Protein AF-A0A661WCY7-F1 (afdb_monomer)

Solvent-accessible surface area (backbone atoms only — not comparable to full-atom values): 7622 Å² total; per-residue (Å²): 110,72,66,58,54,52,49,51,58,51,53,66,59,51,81,73,57,97,78,63,101,69,80,83,61,64,74,68,56,61,51,51,53,52,50,50,49,53,43,50,54,50,38,63,69,41,40,72,60,49,53,71,74,42,72,84,48,52,71,66,44,50,45,52,13,43,46,29,32,46,52,12,49,50,37,40,76,74,40,89,48,71,60,50,32,42,55,11,51,51,35,28,51,53,10,48,50,51,45,45,60,47,75,54,89,47,68,65,59,52,51,52,50,51,50,49,53,52,50,49,52,49,51,38,55,48,52,52,52,53,57,56,56,75,73,54,132

Structure (mmCIF, N/CA/C/O backbone):
data_AF-A0A661WCY7-F1
#
_entry.id   AF-A0A661WCY7-F1
#
loop_
_atom_site.group_PDB
_atom_site.id
_atom_site.type_symbol
_atom_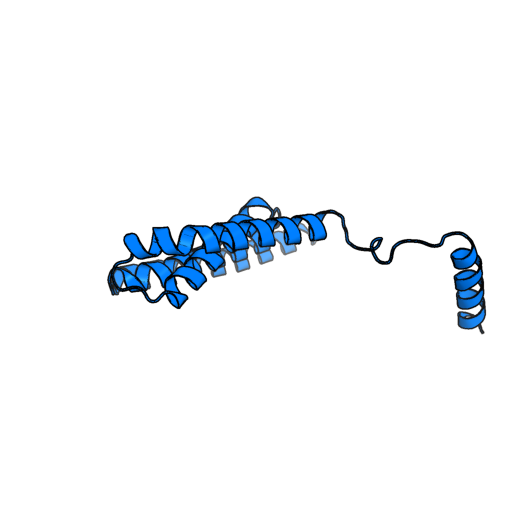site.label_atom_id
_atom_site.label_alt_id
_atom_site.label_comp_id
_atom_site.label_asym_id
_atom_site.label_entity_id
_atom_site.label_seq_id
_atom_site.pdbx_PDB_ins_code
_atom_site.Cartn_x
_atom_site.Cartn_y
_atom_site.Cartn_z
_atom_site.occupancy
_atom_site.B_iso_or_equiv
_atom_site.auth_seq_id
_atom_site.auth_comp_id
_atom_site.auth_asym_id
_atom_site.auth_atom_id
_atom_site.pdbx_PDB_model_num
ATOM 1 N N . MET A 1 1 ? -6.302 -1.184 -51.933 1.00 52.41 1 MET A N 1
ATOM 2 C CA . MET A 1 1 ? -5.447 -2.089 -52.738 1.00 52.41 1 MET A CA 1
ATOM 3 C C . MET A 1 1 ? -4.199 -2.524 -51.971 1.00 52.41 1 MET A C 1
ATOM 5 O O . MET A 1 1 ? -4.028 -3.720 -51.808 1.00 52.41 1 MET A O 1
ATOM 9 N N . ALA A 1 2 ? -3.401 -1.616 -51.395 1.00 51.56 2 ALA A N 1
ATOM 10 C CA . ALA A 1 2 ? -2.255 -1.991 -50.545 1.00 51.56 2 ALA A CA 1
ATOM 11 C C . ALA A 1 2 ? -2.634 -2.797 -49.279 1.00 51.56 2 ALA A C 1
ATOM 13 O O . ALA A 1 2 ? -1.926 -3.724 -48.900 1.00 51.56 2 ALA A O 1
ATOM 14 N N . SER A 1 3 ? -3.791 -2.509 -48.673 1.00 54.00 3 SER A N 1
ATOM 15 C CA . SER A 1 3 ? -4.321 -3.258 -47.522 1.00 54.00 3 SER A CA 1
ATOM 16 C C . SER A 1 3 ? -4.692 -4.707 -47.850 1.00 54.00 3 SER A C 1
ATOM 18 O O . SER A 1 3 ? -4.496 -5.585 -47.021 1.00 54.00 3 SER A O 1
ATOM 20 N N . ALA A 1 4 ? -5.177 -4.975 -49.066 1.00 74.19 4 ALA A N 1
ATOM 21 C CA . ALA A 1 4 ? -5.514 -6.328 -49.507 1.00 74.19 4 ALA A CA 1
ATOM 22 C C . ALA A 1 4 ? -4.253 -7.169 -49.753 1.00 74.19 4 ALA A C 1
ATOM 24 O O . ALA A 1 4 ? -4.222 -8.341 -49.407 1.00 74.19 4 ALA A O 1
ATOM 25 N N . VAL A 1 5 ? -3.187 -6.554 -50.278 1.00 75.62 5 VAL A N 1
ATOM 26 C CA . VAL A 1 5 ? -1.893 -7.229 -50.465 1.00 75.62 5 VAL A CA 1
ATOM 27 C C . VAL A 1 5 ? -1.239 -7.538 -49.113 1.00 75.62 5 VAL A C 1
ATOM 29 O O . VAL A 1 5 ? -0.764 -8.650 -48.916 1.00 75.62 5 VAL A O 1
ATOM 32 N N . LEU A 1 6 ? -1.288 -6.611 -48.148 1.00 67.12 6 LEU A N 1
ATOM 33 C CA . LEU A 1 6 ? -0.801 -6.864 -46.785 1.00 67.12 6 LEU A CA 1
ATOM 34 C C . LEU A 1 6 ? -1.611 -7.942 -46.057 1.00 67.12 6 LEU A C 1
ATOM 36 O O . LEU A 1 6 ? -1.031 -8.751 -45.342 1.00 67.12 6 LEU A O 1
ATOM 40 N N . PHE A 1 7 ? -2.929 -7.983 -46.262 1.00 74.81 7 PHE A N 1
ATOM 41 C CA . PHE A 1 7 ? -3.798 -8.989 -45.653 1.00 74.81 7 PHE A CA 1
ATOM 42 C C . PHE A 1 7 ? -3.549 -10.398 -46.215 1.00 74.81 7 PHE A C 1
ATOM 44 O O . PHE A 1 7 ? -3.551 -11.361 -45.456 1.00 74.81 7 PHE A O 1
ATOM 51 N N . LEU A 1 8 ? -3.259 -10.525 -47.514 1.00 78.94 8 LEU A N 1
ATOM 52 C CA . LEU A 1 8 ? -2.944 -11.815 -48.140 1.00 78.94 8 LEU A CA 1
ATOM 53 C C . LEU A 1 8 ? -1.548 -12.330 -47.753 1.00 78.94 8 LEU A C 1
ATOM 55 O O . LEU A 1 8 ? -1.398 -13.520 -47.490 1.00 78.94 8 LEU A O 1
ATOM 59 N N . THR A 1 9 ? -0.549 -11.449 -47.625 1.00 74.50 9 THR A N 1
ATOM 60 C CA . THR A 1 9 ? 0.762 -11.806 -47.040 1.00 74.50 9 THR A CA 1
ATOM 61 C C . THR A 1 9 ? 0.618 -12.180 -45.561 1.00 74.50 9 THR A C 1
ATOM 63 O O . THR A 1 9 ? 1.220 -13.149 -45.111 1.00 74.50 9 THR A O 1
ATOM 66 N N . TYR A 1 10 ? -0.262 -11.450 -44.864 1.00 72.31 10 TYR A N 1
ATOM 67 C CA . TYR A 1 10 ? -0.918 -11.768 -43.595 1.00 72.31 10 TYR A CA 1
ATOM 68 C C . TYR A 1 10 ? -1.213 -13.258 -43.416 1.00 72.31 10 TYR A C 1
ATOM 70 O O . TYR A 1 10 ? -0.631 -14.000 -42.627 1.00 72.31 10 TYR A O 1
ATOM 78 N N . GLN A 1 11 ? -2.181 -13.662 -44.226 1.00 71.81 11 GLN A N 1
ATOM 79 C CA . GLN A 1 11 ? -2.866 -14.936 -44.146 1.00 71.81 11 GLN A CA 1
ATOM 80 C C . GLN A 1 11 ? -1.981 -16.100 -44.610 1.00 71.81 11 GLN A C 1
ATOM 82 O O . GLN A 1 11 ? -2.011 -17.166 -44.006 1.00 71.81 11 GLN A O 1
ATOM 87 N N . ASN A 1 12 ? -1.119 -15.866 -45.605 1.00 67.44 12 ASN A N 1
ATOM 88 C CA . ASN A 1 12 ? -0.178 -16.866 -46.110 1.00 67.44 12 ASN A CA 1
ATOM 89 C C . ASN A 1 12 ? 0.946 -17.205 -45.106 1.00 67.44 12 ASN A C 1
ATOM 91 O O . ASN A 1 12 ? 1.550 -18.267 -45.205 1.00 67.44 12 ASN A O 1
ATOM 95 N N . MET A 1 13 ? 1.230 -16.325 -44.133 1.00 59.25 13 MET A N 1
ATOM 96 C CA . MET A 1 13 ? 2.149 -16.615 -43.018 1.00 59.25 13 MET A CA 1
ATOM 97 C C . MET A 1 13 ? 1.464 -17.350 -41.854 1.00 59.25 13 MET A C 1
ATOM 99 O O . MET A 1 13 ? 2.142 -18.007 -41.071 1.00 59.25 13 MET A O 1
ATOM 103 N N . ILE A 1 14 ? 0.133 -17.268 -41.748 1.00 57.72 14 ILE A N 1
ATOM 104 C CA . ILE A 1 14 ? -0.660 -17.908 -40.684 1.00 57.72 14 ILE A CA 1
ATOM 105 C C . ILE A 1 14 ? -0.930 -19.388 -40.971 1.00 57.72 14 ILE A C 1
ATOM 107 O O . ILE A 1 14 ? -1.049 -20.176 -40.038 1.00 57.72 14 ILE A O 1
ATOM 111 N N . GLU A 1 15 ? -0.965 -19.804 -42.240 1.00 58.59 15 GLU A N 1
ATOM 112 C CA . GLU A 1 15 ? -1.094 -21.228 -42.595 1.00 58.59 15 GLU A CA 1
ATOM 113 C C . GLU A 1 15 ? 0.130 -22.074 -42.181 1.00 58.59 15 GLU A C 1
ATOM 115 O O . GLU A 1 15 ? 0.060 -23.302 -42.216 1.00 58.59 15 GLU A O 1
ATOM 120 N N . ALA A 1 16 ? 1.230 -21.445 -41.741 1.00 56.44 16 ALA A N 1
ATOM 121 C CA . ALA A 1 16 ? 2.462 -22.127 -41.355 1.00 56.44 16 ALA A CA 1
ATOM 122 C C . ALA A 1 16 ? 2.620 -22.424 -39.849 1.00 56.44 16 ALA A C 1
ATOM 124 O O . ALA A 1 16 ? 3.482 -23.235 -39.526 1.00 56.44 16 ALA A O 1
ATOM 125 N N . GLU A 1 17 ? 1.819 -21.863 -38.931 1.00 55.12 17 GLU A N 1
ATOM 126 C CA . GLU A 1 17 ? 1.920 -22.191 -37.494 1.00 55.12 17 GLU A CA 1
ATOM 127 C C . GLU A 1 17 ? 0.565 -22.099 -36.764 1.00 55.12 17 GLU A C 1
ATOM 129 O O . GLU A 1 17 ? 0.017 -21.006 -36.599 1.00 55.12 17 GLU A O 1
ATOM 134 N N . PRO A 1 18 ? 0.011 -23.221 -36.264 1.00 60.50 18 PRO A N 1
ATOM 135 C CA . PRO A 1 18 ? -1.162 -23.201 -35.411 1.00 60.50 18 PRO A CA 1
ATOM 136 C C . PRO A 1 18 ? -0.709 -23.152 -33.949 1.00 60.50 18 PRO A C 1
ATOM 138 O O . PRO A 1 18 ? -0.596 -24.207 -33.346 1.00 60.50 18 PRO A O 1
ATOM 141 N N . GLU A 1 19 ? -0.438 -21.984 -33.353 1.00 53.19 19 GLU A N 1
ATOM 142 C CA . GLU A 1 19 ? -0.399 -21.874 -31.881 1.00 53.19 19 GLU A CA 1
ATOM 143 C C . GLU A 1 19 ? -0.251 -20.449 -31.330 1.00 53.19 19 GLU A C 1
ATOM 145 O O . GLU A 1 19 ? 0.531 -19.624 -31.793 1.00 53.19 19 GLU A O 1
ATOM 150 N N . SER A 1 20 ? -0.929 -20.258 -30.196 1.00 54.06 20 SER A N 1
ATOM 151 C CA . SER A 1 20 ? -0.640 -19.285 -29.143 1.00 54.06 20 SER A CA 1
ATOM 152 C C . SER A 1 20 ? -1.126 -17.833 -29.317 1.00 54.06 20 SER A C 1
ATOM 154 O O . SER A 1 20 ? -0.377 -16.865 -29.423 1.00 54.06 20 SER A O 1
ATOM 156 N N . TRP A 1 21 ? -2.409 -17.651 -28.998 1.00 49.78 21 TRP A N 1
ATOM 157 C CA . TRP A 1 21 ? -2.970 -16.419 -28.407 1.00 49.78 21 TRP A CA 1
ATOM 158 C C . TRP A 1 21 ? -2.247 -15.955 -27.108 1.00 49.78 21 TRP A C 1
ATOM 160 O O . TRP A 1 21 ? -2.659 -14.988 -26.473 1.00 49.78 21 TRP A O 1
ATOM 170 N N . PHE A 1 22 ? -1.163 -16.633 -26.707 1.00 52.66 22 PHE A N 1
ATOM 171 C CA . PHE A 1 22 ? -0.285 -16.327 -25.577 1.00 52.66 22 PHE A CA 1
ATOM 172 C C . PHE A 1 22 ? 0.966 -15.509 -25.960 1.00 52.66 22 PHE A C 1
ATOM 174 O O . PHE A 1 22 ? 1.654 -15.012 -25.070 1.00 52.66 22 PHE A O 1
ATOM 181 N N . ALA A 1 23 ? 1.273 -15.328 -27.249 1.00 49.66 23 ALA A N 1
ATOM 182 C CA . ALA A 1 23 ? 2.571 -14.808 -27.697 1.00 49.66 23 ALA A CA 1
ATOM 183 C C . ALA A 1 23 ? 2.696 -13.270 -27.784 1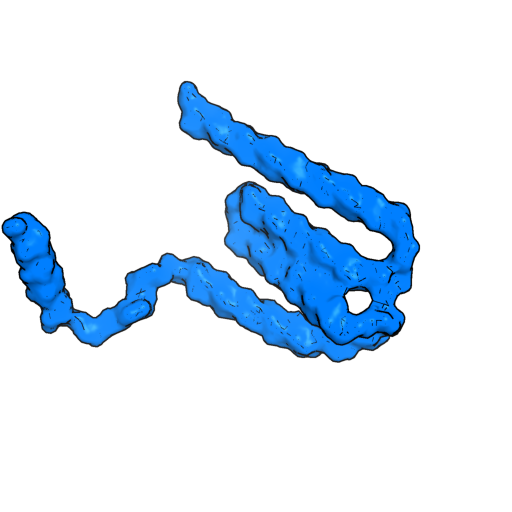.00 49.66 23 ALA A C 1
ATOM 185 O O . ALA A 1 23 ? 3.568 -12.760 -28.484 1.00 49.66 23 ALA A O 1
ATOM 186 N N . ALA A 1 24 ? 1.866 -12.503 -27.070 1.00 50.38 24 ALA A N 1
ATOM 187 C CA . ALA A 1 24 ? 1.962 -11.037 -27.067 1.00 50.38 24 ALA A CA 1
ATOM 188 C C . ALA A 1 24 ? 1.890 -10.405 -25.669 1.00 50.38 24 ALA A C 1
ATOM 190 O O . ALA A 1 24 ? 1.456 -9.264 -25.525 1.00 50.38 24 ALA A O 1
ATOM 191 N N . ASN A 1 25 ? 2.323 -11.115 -24.623 1.00 53.94 25 ASN A N 1
ATOM 192 C CA . ASN A 1 25 ? 2.557 -10.488 -23.324 1.00 53.94 25 ASN A CA 1
ATOM 193 C C . ASN A 1 25 ? 4.071 -10.403 -23.089 1.00 53.94 25 ASN A C 1
ATOM 195 O O . ASN A 1 25 ? 4.720 -11.451 -23.083 1.00 53.94 25 ASN A O 1
ATOM 199 N N . PRO A 1 26 ? 4.673 -9.212 -22.887 1.00 59.59 26 PRO A N 1
ATOM 200 C CA . PRO A 1 26 ? 6.062 -9.153 -22.457 1.00 59.59 26 PRO A CA 1
ATOM 201 C C . PRO A 1 26 ? 6.197 -10.014 -21.190 1.00 59.59 26 PRO A C 1
ATOM 203 O O . PRO A 1 26 ? 5.366 -9.880 -20.283 1.00 59.59 26 PRO A O 1
ATOM 206 N N . PRO A 1 27 ? 7.200 -10.907 -21.100 1.00 60.66 27 PRO A N 1
ATOM 207 C CA . PRO A 1 27 ? 7.268 -11.954 -20.072 1.00 60.66 27 PRO A CA 1
ATOM 208 C C . PRO A 1 27 ? 7.154 -11.425 -18.629 1.00 60.66 27 PRO A C 1
ATOM 210 O O . PRO A 1 27 ? 6.712 -12.136 -17.727 1.00 60.66 27 PRO A O 1
ATOM 213 N N . GLY A 1 28 ? 7.461 -10.143 -18.403 1.00 71.94 28 GLY A N 1
ATOM 214 C CA . GLY A 1 28 ? 7.304 -9.479 -17.110 1.00 71.94 28 GLY A CA 1
ATOM 215 C C . GLY A 1 28 ? 5.860 -9.235 -16.644 1.00 71.94 28 GLY A C 1
ATOM 216 O O . GLY A 1 28 ? 5.634 -9.176 -15.438 1.00 71.94 28 GLY A O 1
ATOM 217 N N . THR A 1 29 ? 4.871 -9.092 -17.532 1.00 78.19 29 THR A N 1
ATOM 218 C CA . THR A 1 29 ? 3.484 -8.773 -17.125 1.00 78.19 29 THR A CA 1
ATOM 219 C C . THR A 1 29 ? 2.753 -10.004 -16.596 1.00 78.19 29 THR A C 1
ATOM 221 O O . THR A 1 29 ? 2.083 -9.920 -15.567 1.00 78.19 29 THR A O 1
ATOM 224 N N . ALA A 1 30 ? 2.932 -11.163 -17.239 1.00 83.19 30 ALA A N 1
ATOM 225 C CA . ALA A 1 30 ? 2.388 -12.432 -16.753 1.00 83.19 30 ALA A CA 1
ATOM 226 C C . ALA A 1 30 ? 2.965 -12.793 -15.374 1.00 83.19 30 ALA A C 1
ATOM 228 O O . ALA A 1 30 ? 2.217 -13.149 -14.465 1.00 83.19 30 ALA A O 1
ATOM 229 N N . PHE A 1 31 ? 4.277 -12.602 -15.185 1.00 85.06 31 PHE A N 1
ATOM 230 C CA . PHE A 1 31 ? 4.934 -12.791 -13.891 1.00 85.06 31 PHE A CA 1
ATOM 231 C C . PHE A 1 31 ? 4.363 -11.870 -12.804 1.00 85.06 31 PHE A C 1
ATOM 233 O O . PHE A 1 31 ? 4.040 -12.333 -11.713 1.00 85.06 31 PHE A O 1
ATOM 240 N N . LYS A 1 32 ? 4.178 -10.577 -13.104 1.00 85.94 32 LYS A N 1
ATOM 241 C CA .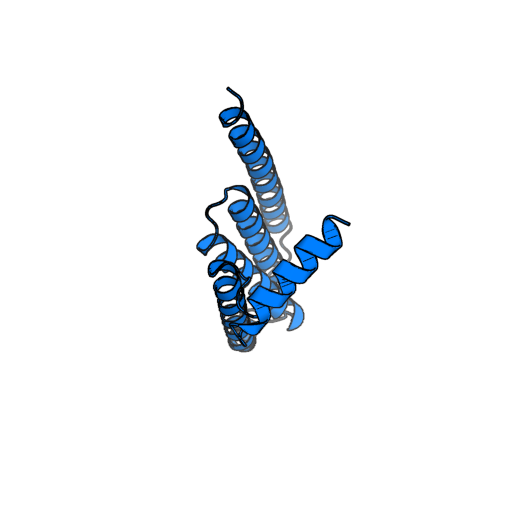 LYS A 1 32 ? 3.565 -9.617 -12.169 1.00 85.94 32 LYS A CA 1
ATOM 242 C C . LYS A 1 32 ? 2.141 -10.017 -11.787 1.00 85.94 32 LYS A C 1
ATOM 244 O O . LYS A 1 32 ? 1.795 -9.941 -10.613 1.00 85.94 32 LYS A O 1
ATOM 249 N N . GLY A 1 33 ? 1.340 -10.469 -12.753 1.00 88.81 33 GLY A N 1
ATOM 250 C CA . GLY A 1 33 ? -0.017 -10.960 -12.505 1.00 88.81 33 GLY A CA 1
ATOM 251 C C . GLY A 1 33 ? -0.032 -12.199 -11.609 1.00 88.81 33 GLY A C 1
ATOM 252 O O . GLY A 1 33 ? -0.778 -12.247 -10.634 1.00 88.81 33 GLY A O 1
ATOM 253 N N . PHE A 1 34 ? 0.847 -13.164 -11.881 1.00 91.06 34 PHE A N 1
ATOM 254 C CA . PHE A 1 34 ? 0.996 -14.356 -11.047 1.00 91.06 34 PHE A CA 1
ATOM 255 C C . PHE A 1 34 ? 1.458 -14.013 -9.624 1.00 91.06 34 PHE A C 1
ATOM 257 O O . PHE A 1 34 ? 0.885 -14.498 -8.651 1.00 91.06 34 PHE A O 1
ATOM 264 N N . ALA A 1 35 ? 2.440 -13.121 -9.480 1.00 92.44 35 ALA A N 1
ATOM 265 C CA . ALA A 1 35 ? 2.904 -12.665 -8.176 1.00 92.44 35 ALA A CA 1
ATOM 266 C C . ALA A 1 35 ? 1.803 -11.917 -7.403 1.00 92.44 35 ALA A C 1
ATOM 268 O O . ALA A 1 35 ? 1.633 -12.147 -6.209 1.00 92.44 35 ALA A O 1
ATOM 269 N N . ALA A 1 36 ? 1.004 -11.084 -8.079 1.00 93.62 36 ALA A N 1
ATOM 270 C CA . ALA A 1 36 ? -0.139 -10.405 -7.469 1.00 93.62 36 ALA A CA 1
ATOM 271 C C . ALA A 1 36 ? -1.199 -11.402 -6.981 1.00 93.62 36 ALA A C 1
ATOM 273 O O . ALA A 1 36 ? -1.739 -11.234 -5.889 1.00 93.62 36 ALA A O 1
ATOM 274 N N . LEU A 1 37 ? -1.448 -12.471 -7.743 1.00 94.88 37 LEU A N 1
ATOM 275 C CA . LEU A 1 37 ? -2.336 -13.558 -7.336 1.00 94.88 37 LEU A CA 1
ATOM 276 C C . LEU A 1 37 ? -1.799 -14.280 -6.093 1.00 94.88 37 LEU A C 1
ATOM 278 O O . LEU A 1 37 ? -2.548 -14.474 -5.137 1.00 94.88 37 LEU A O 1
ATOM 282 N N . LEU A 1 38 ? -0.508 -14.625 -6.060 1.00 95.31 38 LEU A N 1
ATOM 283 C CA . LEU A 1 38 ? 0.117 -15.252 -4.889 1.00 95.31 38 LEU A CA 1
ATOM 284 C C . LEU A 1 38 ? 0.056 -14.362 -3.645 1.00 95.31 38 LEU A C 1
ATOM 286 O O . LEU A 1 38 ? -0.224 -14.849 -2.548 1.00 95.31 38 LEU A O 1
ATOM 290 N N . VAL A 1 39 ? 0.285 -13.058 -3.808 1.00 95.81 39 VAL A N 1
ATOM 291 C CA . VAL A 1 39 ? 0.141 -12.083 -2.723 1.00 95.81 39 VAL A CA 1
ATOM 292 C C . VAL A 1 39 ? -1.310 -12.021 -2.255 1.00 95.81 39 VAL A C 1
ATOM 294 O O . VAL A 1 39 ? -1.547 -12.077 -1.054 1.00 95.81 39 VAL A O 1
ATOM 297 N N . GLY A 1 40 ? -2.283 -11.987 -3.169 1.00 94.75 40 GLY A N 1
ATOM 298 C CA . GLY A 1 40 ? -3.709 -12.009 -2.831 1.00 94.75 40 GLY A CA 1
ATOM 299 C C . GLY A 1 40 ? -4.115 -13.260 -2.044 1.00 94.75 40 GLY A C 1
ATOM 300 O O . GLY A 1 40 ? -4.783 -13.152 -1.017 1.00 94.75 40 GLY A O 1
ATOM 301 N N . LEU A 1 41 ? -3.649 -14.443 -2.461 1.00 95.62 41 LEU A N 1
ATOM 302 C CA . LEU A 1 41 ? -3.861 -15.694 -1.721 1.00 95.62 41 LEU A CA 1
ATOM 303 C C . LEU A 1 41 ? -3.218 -15.652 -0.329 1.00 95.62 41 LEU A C 1
ATOM 305 O O . LEU A 1 41 ? -3.839 -16.053 0.656 1.00 95.62 41 LEU A O 1
ATOM 309 N N . SER A 1 42 ? -1.991 -15.134 -0.240 1.00 94.88 42 SER A N 1
ATOM 310 C CA . SER A 1 42 ? -1.278 -14.975 1.032 1.00 94.88 42 SER A CA 1
ATOM 311 C C . SER A 1 42 ? -2.032 -14.036 1.973 1.00 94.88 42 SER A C 1
ATOM 313 O O . SER A 1 42 ? -2.248 -14.372 3.134 1.00 94.88 42 SER A O 1
ATOM 315 N N . VAL A 1 43 ? -2.498 -12.891 1.464 1.00 94.62 43 VAL A N 1
ATOM 316 C CA . VAL A 1 43 ? -3.321 -11.931 2.208 1.00 94.62 43 VAL A CA 1
ATOM 317 C C . VAL A 1 43 ? -4.582 -12.608 2.724 1.00 94.62 43 VAL A C 1
ATOM 319 O O . VAL A 1 43 ? -4.838 -12.553 3.923 1.00 94.62 43 VAL A O 1
ATOM 322 N N . TYR A 1 44 ? -5.326 -13.302 1.860 1.00 93.81 44 TYR A N 1
ATOM 323 C CA . TYR A 1 44 ? -6.549 -14.002 2.250 1.00 93.81 44 TYR A CA 1
ATOM 324 C C . TYR A 1 44 ? -6.301 -15.021 3.372 1.00 93.81 44 TYR A C 1
ATOM 326 O O . TYR A 1 44 ? -7.058 -15.078 4.340 1.00 93.81 44 TYR A O 1
ATOM 334 N N . SER A 1 45 ? -5.195 -15.766 3.297 1.00 94.50 45 SER A N 1
ATOM 335 C CA . SER A 1 45 ? -4.793 -16.705 4.349 1.00 94.50 45 SER A CA 1
ATOM 336 C C . SER A 1 45 ? -4.398 -16.018 5.664 1.00 94.50 45 SER A C 1
ATOM 338 O O . SER A 1 45 ? -4.526 -16.627 6.727 1.00 94.50 45 SER A O 1
ATOM 340 N N . LEU A 1 46 ? -3.904 -14.778 5.615 1.00 92.06 46 LEU A N 1
ATOM 341 C CA . LEU A 1 46 ? -3.456 -14.012 6.782 1.00 92.06 46 LEU A CA 1
ATOM 342 C C . LEU A 1 46 ? -4.581 -13.225 7.464 1.00 92.06 46 LEU A C 1
ATOM 344 O O . LEU A 1 46 ? -4.450 -12.915 8.647 1.00 92.06 46 LEU A O 1
ATOM 348 N N . VAL A 1 47 ? -5.695 -12.943 6.778 1.00 90.81 47 VAL A N 1
ATOM 349 C CA . VAL A 1 47 ? -6.866 -12.246 7.351 1.00 90.81 47 VAL A CA 1
ATOM 350 C C . VAL A 1 47 ? -7.317 -12.815 8.708 1.00 90.81 47 VAL A C 1
ATOM 352 O O . VAL A 1 47 ? -7.438 -12.026 9.647 1.00 90.81 47 VAL A O 1
ATOM 355 N N . PRO A 1 48 ? -7.545 -14.135 8.888 1.00 88.94 48 PRO A N 1
ATOM 356 C CA . PRO A 1 48 ? -7.996 -14.664 10.177 1.00 88.94 48 PRO A CA 1
ATOM 357 C C . PRO A 1 48 ? -6.960 -14.479 11.291 1.00 88.94 48 PRO A C 1
ATOM 359 O O . PRO A 1 48 ? -7.337 -14.308 12.447 1.00 88.94 48 PRO A O 1
ATOM 362 N N . LEU A 1 49 ? -5.664 -14.488 10.964 1.00 89.75 49 LEU A N 1
ATOM 363 C CA . LEU A 1 49 ? -4.606 -14.209 11.932 1.00 89.75 49 LEU A CA 1
ATOM 364 C C . LEU A 1 49 ? -4.589 -12.720 12.297 1.00 89.75 49 LEU A C 1
ATOM 366 O O . LEU A 1 49 ? -4.534 -12.385 13.478 1.00 89.75 49 LEU A O 1
ATOM 370 N N . ALA A 1 50 ? -4.696 -11.839 11.302 1.00 88.12 50 ALA A N 1
ATOM 371 C CA . ALA A 1 50 ? -4.714 -10.396 11.501 1.00 88.12 50 ALA A CA 1
ATOM 372 C C . ALA A 1 50 ? -5.920 -9.945 12.339 1.00 88.12 50 ALA A C 1
ATOM 374 O O . ALA A 1 50 ? -5.760 -9.147 13.256 1.00 88.12 50 ALA A O 1
ATOM 375 N N . LEU A 1 51 ? -7.107 -10.520 12.123 1.00 88.81 51 LEU A N 1
ATOM 376 C CA . LEU A 1 51 ? -8.300 -10.233 12.934 1.00 88.81 51 LEU A CA 1
ATOM 377 C C . LEU A 1 51 ? -8.109 -10.514 14.434 1.00 88.81 51 LEU A C 1
ATOM 379 O O . LEU A 1 51 ? -8.786 -9.907 15.258 1.00 88.81 51 LEU A O 1
ATOM 383 N N . ARG A 1 52 ? -7.179 -11.402 14.815 1.00 87.81 52 ARG A N 1
ATOM 384 C CA . ARG A 1 52 ? -6.852 -11.651 16.231 1.00 87.81 52 ARG A CA 1
ATOM 385 C C . ARG A 1 52 ? -6.035 -10.522 16.853 1.00 87.81 52 ARG A C 1
ATOM 387 O O . ARG A 1 52 ? -6.061 -10.373 18.069 1.00 87.81 52 ARG A O 1
ATOM 394 N N . TRP A 1 53 ? -5.281 -9.781 16.044 1.00 84.06 53 TRP A N 1
ATOM 395 C CA . TRP A 1 53 ? -4.477 -8.641 16.490 1.00 84.06 53 TRP A CA 1
ATOM 396 C C . TRP A 1 53 ? -5.288 -7.343 16.461 1.00 84.06 53 TRP A C 1
ATOM 398 O O . TRP A 1 53 ? -5.170 -6.531 17.372 1.00 84.06 53 TRP A O 1
ATOM 408 N N . PHE A 1 54 ? -6.155 -7.175 15.460 1.00 80.69 54 PHE A N 1
ATOM 409 C CA . PHE A 1 54 ? -7.020 -6.005 15.294 1.00 80.69 54 PHE A CA 1
ATOM 410 C C . PHE A 1 54 ? -8.408 -6.245 15.911 1.00 80.69 54 PHE A C 1
ATOM 412 O O . PHE A 1 54 ? -9.416 -6.375 15.211 1.00 80.69 54 PHE A O 1
ATOM 419 N N . LEU A 1 55 ? -8.451 -6.337 17.244 1.00 70.38 55 LEU A N 1
ATOM 420 C CA . LEU A 1 55 ? -9.688 -6.517 18.009 1.00 70.38 55 LEU A CA 1
ATOM 421 C C . LEU A 1 55 ? -10.629 -5.319 17.782 1.00 70.38 55 LEU A C 1
ATOM 423 O O . LEU A 1 55 ? -10.362 -4.224 18.259 1.00 70.38 55 LEU A O 1
ATOM 427 N N . GLY A 1 56 ? -11.730 -5.532 17.054 1.00 77.50 56 GLY A N 1
ATOM 428 C CA . GLY A 1 56 ? -12.718 -4.491 16.725 1.00 77.50 56 GLY A CA 1
ATOM 429 C C . GLY A 1 56 ? -12.706 -4.022 15.265 1.00 77.50 56 GLY A C 1
ATOM 430 O O . GLY A 1 56 ? -13.613 -3.298 14.857 1.00 77.50 56 GLY A O 1
ATOM 431 N N . ALA A 1 57 ? -11.745 -4.471 14.454 1.00 83.38 57 ALA A N 1
ATOM 432 C CA . ALA A 1 57 ? -11.729 -4.190 13.023 1.00 83.38 57 ALA A CA 1
ATOM 433 C C . ALA A 1 57 ? -12.762 -5.031 12.262 1.00 83.38 57 ALA A C 1
ATOM 435 O O . ALA A 1 57 ? -12.940 -6.226 12.517 1.00 83.38 57 ALA A O 1
ATOM 436 N N . THR A 1 58 ? -13.412 -4.431 11.264 1.00 88.50 58 THR A N 1
ATOM 437 C CA . THR A 1 58 ? -14.261 -5.200 10.345 1.00 88.50 58 THR A CA 1
ATOM 438 C C . THR A 1 58 ? -13.406 -6.069 9.421 1.00 88.50 58 THR A C 1
ATOM 440 O O . THR A 1 58 ? -12.308 -5.682 9.012 1.00 88.50 58 THR A O 1
ATOM 443 N N . SER A 1 59 ? -13.921 -7.240 9.034 1.00 87.50 59 SER A N 1
ATOM 444 C CA . SER A 1 59 ? -13.213 -8.141 8.111 1.00 87.50 59 SER A CA 1
ATOM 445 C C . SER A 1 59 ? -12.869 -7.456 6.780 1.00 87.50 59 SER A C 1
ATOM 447 O O . SER A 1 59 ? -11.765 -7.647 6.271 1.00 87.50 59 SER A O 1
ATOM 449 N N . GLN A 1 60 ? -13.751 -6.584 6.273 1.00 90.94 60 GLN A N 1
ATOM 450 C CA . GLN A 1 60 ? -13.486 -5.770 5.083 1.00 90.94 60 GLN A CA 1
ATOM 451 C C . GLN A 1 60 ? -12.291 -4.819 5.250 1.00 90.94 60 GLN A C 1
ATOM 453 O O . GLN A 1 60 ? -11.484 -4.716 4.330 1.00 90.94 60 GLN A O 1
ATOM 458 N N . GLN A 1 61 ? -12.163 -4.127 6.389 1.00 91.19 61 GLN A N 1
ATOM 459 C CA . GLN A 1 61 ? -11.051 -3.195 6.629 1.00 91.19 61 GLN A CA 1
ATOM 460 C C . GLN A 1 61 ? -9.712 -3.929 6.684 1.00 91.19 61 GLN A C 1
ATOM 462 O O . GLN A 1 61 ? -8.751 -3.504 6.048 1.00 91.19 61 GLN A O 1
ATOM 467 N N . VAL A 1 62 ? -9.668 -5.061 7.392 1.00 93.50 62 VAL A N 1
ATOM 468 C CA . VAL A 1 62 ? -8.455 -5.883 7.498 1.00 93.50 62 VAL A CA 1
ATOM 469 C C . VAL A 1 62 ? -8.047 -6.426 6.134 1.00 93.50 62 VAL A C 1
ATOM 471 O O . VAL A 1 62 ? -6.881 -6.326 5.753 1.00 93.50 62 VAL A O 1
ATOM 474 N N . LEU A 1 63 ? -9.008 -6.956 5.374 1.00 94.31 63 LEU A N 1
ATOM 475 C CA . LEU A 1 63 ? -8.756 -7.474 4.035 1.00 94.31 63 LEU A CA 1
ATOM 476 C C . LEU A 1 63 ? -8.263 -6.367 3.101 1.00 94.31 63 LEU A C 1
ATOM 478 O O . LEU A 1 63 ? -7.223 -6.539 2.478 1.00 94.31 63 LEU A O 1
ATOM 482 N N . GLY A 1 64 ? -8.956 -5.226 3.038 1.00 93.56 64 GLY A N 1
ATOM 483 C CA . GLY A 1 64 ? -8.574 -4.104 2.177 1.00 93.56 64 GLY A CA 1
ATOM 484 C C . GLY A 1 64 ? -7.203 -3.524 2.527 1.00 93.56 64 GLY A C 1
ATOM 485 O O . GLY A 1 64 ? -6.375 -3.320 1.640 1.00 93.56 64 GLY A O 1
ATOM 486 N N . GLY A 1 65 ? -6.929 -3.327 3.818 1.00 94.25 65 GLY A N 1
ATOM 487 C CA . GLY A 1 65 ? -5.648 -2.813 4.296 1.00 94.25 65 GLY A CA 1
ATOM 488 C C . GLY A 1 65 ? -4.479 -3.753 3.992 1.00 94.25 65 GLY A C 1
ATOM 489 O O . GLY A 1 65 ? -3.467 -3.321 3.440 1.00 94.25 65 GLY A O 1
ATOM 490 N N . LEU A 1 66 ? -4.633 -5.056 4.258 1.00 95.12 66 LEU A N 1
ATOM 491 C CA . LEU A 1 66 ? -3.621 -6.060 3.909 1.00 95.12 66 LEU A CA 1
ATOM 492 C C . LEU A 1 66 ? -3.422 -6.188 2.398 1.00 95.12 66 LEU A C 1
ATOM 494 O O . LEU A 1 66 ? -2.297 -6.403 1.952 1.00 95.12 66 LEU A O 1
ATOM 498 N N . TRP A 1 67 ? -4.485 -6.051 1.605 1.00 95.81 67 TRP A N 1
ATOM 499 C CA . TRP A 1 67 ? -4.391 -6.129 0.149 1.00 95.81 67 TRP A CA 1
ATOM 500 C C . TRP A 1 67 ? -3.577 -4.970 -0.420 1.00 95.81 67 TRP A C 1
ATOM 502 O O . TRP A 1 67 ? -2.690 -5.187 -1.245 1.00 95.81 67 TRP A O 1
ATOM 512 N N . LEU A 1 68 ? -3.841 -3.749 0.050 1.00 96.38 68 LEU A N 1
ATOM 513 C CA . LEU A 1 68 ? -3.094 -2.558 -0.349 1.00 96.38 68 LEU A CA 1
ATOM 514 C C . LEU A 1 68 ? -1.639 -2.621 0.123 1.00 96.38 68 LEU A C 1
ATOM 516 O O . LEU A 1 68 ? -0.741 -2.326 -0.662 1.00 96.38 68 LEU A O 1
ATOM 520 N N . LEU A 1 69 ? -1.385 -3.092 1.348 1.00 96.31 69 LEU A N 1
ATOM 521 C CA . LEU A 1 69 ? -0.020 -3.346 1.814 1.00 96.31 69 LEU A CA 1
ATOM 522 C C . LEU A 1 69 ? 0.694 -4.375 0.932 1.00 96.31 69 LEU A C 1
ATOM 524 O O . LEU A 1 69 ? 1.797 -4.121 0.459 1.00 96.31 69 LEU A O 1
ATOM 528 N N . GLY A 1 70 ? 0.063 -5.521 0.677 1.00 96.25 70 GLY A N 1
ATOM 529 C CA . GLY A 1 70 ? 0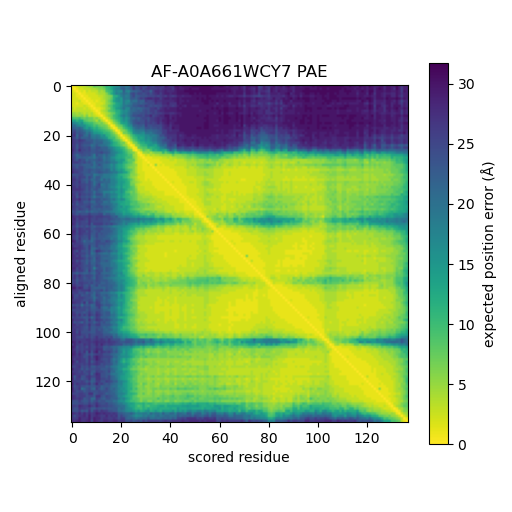.647 -6.599 -0.113 1.00 96.25 70 GLY A CA 1
ATOM 530 C C . GLY A 1 70 ? 0.951 -6.174 -1.549 1.00 96.25 70 GLY A C 1
ATOM 531 O O . GLY A 1 70 ? 2.069 -6.366 -2.027 1.00 96.25 70 GLY A O 1
ATOM 532 N N . LEU A 1 71 ? -0.020 -5.568 -2.238 1.00 96.00 71 LEU A N 1
ATOM 533 C CA . LEU A 1 71 ? 0.165 -5.110 -3.616 1.00 96.00 71 LEU A CA 1
ATOM 534 C C . LEU A 1 71 ? 1.121 -3.920 -3.712 1.00 96.00 71 LEU A C 1
ATOM 536 O O . LEU A 1 71 ? 1.929 -3.876 -4.637 1.00 96.00 71 LEU A O 1
ATOM 540 N N . GLY A 1 72 ? 1.078 -2.990 -2.757 1.00 95.50 72 GLY A N 1
ATOM 541 C CA . GLY A 1 72 ? 2.004 -1.862 -2.700 1.00 95.50 72 GLY A CA 1
ATOM 542 C C . GLY A 1 72 ? 3.452 -2.318 -2.500 1.00 95.50 72 GLY A C 1
ATOM 543 O O . GLY A 1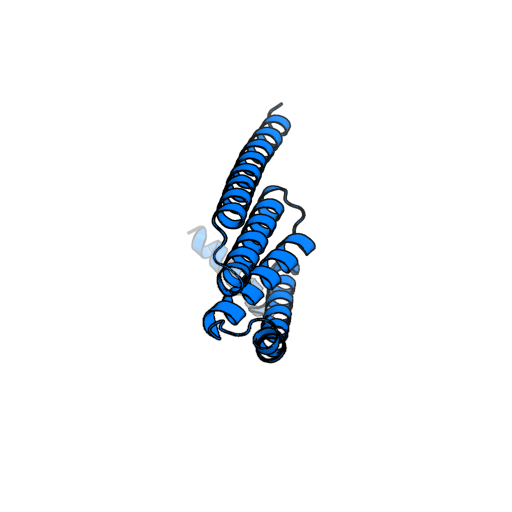 72 ? 4.344 -1.878 -3.224 1.00 95.50 72 GLY A O 1
ATOM 544 N N . LEU A 1 73 ? 3.690 -3.275 -1.596 1.00 96.25 73 LEU A N 1
ATOM 545 C CA . LEU A 1 73 ? 5.009 -3.886 -1.406 1.00 96.25 73 LEU A CA 1
ATOM 546 C C . LEU A 1 73 ? 5.462 -4.660 -2.646 1.00 96.25 73 LEU A C 1
ATOM 548 O O . LEU A 1 73 ? 6.609 -4.524 -3.071 1.00 96.25 73 LEU A O 1
ATOM 552 N N . LEU A 1 74 ? 4.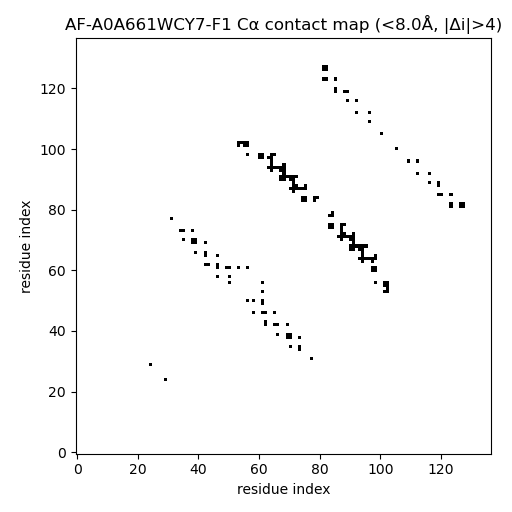566 -5.428 -3.268 1.00 95.19 74 LEU A N 1
ATOM 553 C CA . LEU A 1 74 ? 4.869 -6.129 -4.513 1.00 95.19 74 LEU A CA 1
ATOM 554 C C . LEU A 1 74 ? 5.269 -5.146 -5.622 1.00 95.19 74 LEU A C 1
ATOM 556 O O . LEU A 1 74 ? 6.237 -5.380 -6.348 1.00 95.19 74 LEU A O 1
ATOM 560 N N . GLN A 1 75 ? 4.553 -4.026 -5.735 1.00 93.38 75 GLN A N 1
AT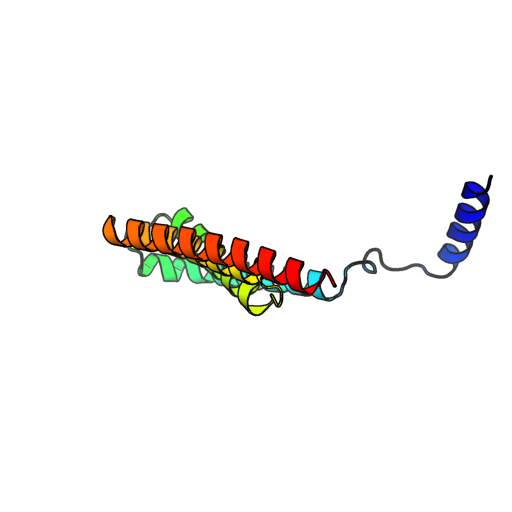OM 561 C CA . GLN A 1 75 ? 4.879 -2.966 -6.676 1.00 93.38 75 GLN A CA 1
ATOM 562 C C . GLN A 1 75 ? 6.257 -2.368 -6.387 1.00 93.38 75 GLN A C 1
ATOM 564 O O . GLN A 1 75 ? 7.022 -2.194 -7.332 1.00 93.38 75 GLN A O 1
ATOM 569 N N . LEU A 1 76 ? 6.606 -2.106 -5.127 1.00 94.19 76 LEU A N 1
ATOM 570 C CA . LEU A 1 76 ? 7.923 -1.584 -4.745 1.00 94.19 76 LEU A CA 1
ATOM 571 C C . LEU A 1 76 ? 9.060 -2.540 -5.110 1.00 94.19 76 LEU A C 1
ATOM 573 O O . LEU A 1 76 ? 10.060 -2.110 -5.675 1.00 94.19 76 LEU A O 1
ATOM 577 N N . ILE A 1 77 ? 8.885 -3.837 -4.851 1.00 92.88 77 ILE A N 1
ATOM 578 C CA . ILE A 1 77 ? 9.899 -4.862 -5.140 1.00 92.88 77 ILE A CA 1
ATOM 579 C C . ILE A 1 77 ? 10.140 -5.002 -6.652 1.00 92.88 77 ILE A C 1
ATOM 581 O O . ILE A 1 77 ? 11.266 -5.230 -7.089 1.00 92.88 77 ILE A O 1
ATOM 585 N N . LEU A 1 78 ? 9.086 -4.879 -7.465 1.00 89.56 78 LEU A N 1
ATOM 586 C CA . LEU A 1 78 ? 9.146 -5.129 -8.910 1.00 89.56 78 LEU A CA 1
ATOM 587 C C . LEU A 1 78 ? 9.345 -3.868 -9.763 1.00 89.56 78 LEU A C 1
ATOM 589 O O . LEU A 1 78 ? 9.457 -3.975 -10.991 1.00 89.56 78 LEU A O 1
ATOM 593 N N . SER A 1 79 ? 9.356 -2.681 -9.157 1.00 88.19 79 SER A N 1
ATOM 594 C CA . SER A 1 79 ? 9.458 -1.409 -9.875 1.00 88.19 79 SER A CA 1
ATOM 595 C C . SER A 1 79 ? 10.884 -0.879 -9.886 1.00 88.19 79 SER A C 1
ATOM 597 O O . SER A 1 79 ? 11.550 -0.816 -8.862 1.00 88.19 79 SER A O 1
ATOM 599 N N . ARG A 1 80 ? 11.336 -0.457 -11.069 1.00 84.81 80 ARG A N 1
ATOM 600 C CA . ARG A 1 80 ? 12.605 0.268 -11.269 1.00 84.81 80 ARG A CA 1
ATOM 601 C C . ARG A 1 80 ? 12.404 1.731 -11.653 1.00 84.81 80 ARG A C 1
ATOM 603 O O . ARG A 1 80 ? 13.357 2.491 -11.709 1.00 84.81 80 ARG A O 1
ATOM 610 N N . ASP A 1 81 ? 11.163 2.087 -11.949 1.00 86.12 81 ASP A N 1
ATOM 611 C CA . ASP A 1 81 ? 10.751 3.421 -12.351 1.00 86.12 81 ASP A CA 1
ATOM 612 C C . ASP A 1 81 ? 10.396 4.239 -11.105 1.00 86.12 81 ASP A C 1
ATOM 614 O O . ASP A 1 81 ? 9.628 3.774 -10.253 1.00 86.12 81 ASP A O 1
ATOM 618 N N . SER A 1 82 ? 10.955 5.444 -11.006 1.00 86.12 82 SER A N 1
ATOM 619 C CA . SER A 1 82 ? 10.798 6.343 -9.860 1.00 86.12 82 SER A CA 1
ATOM 620 C C . SER A 1 82 ? 9.333 6.659 -9.541 1.00 86.12 82 SER A C 1
ATOM 622 O O . SER A 1 82 ? 8.942 6.669 -8.373 1.00 86.12 82 SER A O 1
ATOM 624 N N . LEU A 1 83 ? 8.490 6.849 -10.559 1.00 87.50 83 LEU A N 1
ATOM 625 C CA . LEU A 1 83 ? 7.067 7.133 -10.375 1.00 87.50 83 LEU A CA 1
ATOM 626 C C . LEU A 1 83 ? 6.344 5.903 -9.831 1.00 87.50 83 LEU A C 1
ATOM 628 O O . LEU A 1 83 ? 5.552 6.000 -8.891 1.00 87.50 83 LEU A O 1
ATOM 632 N N . ARG A 1 84 ? 6.643 4.719 -10.374 1.00 88.62 84 ARG A N 1
ATOM 633 C CA . ARG A 1 84 ? 6.028 3.469 -9.902 1.00 88.62 84 ARG A CA 1
ATOM 634 C C . ARG A 1 84 ? 6.406 3.145 -8.461 1.00 88.62 84 ARG A C 1
ATOM 636 O O . ARG A 1 84 ? 5.566 2.597 -7.748 1.00 88.62 84 ARG A O 1
ATOM 643 N N . ILE A 1 85 ? 7.623 3.488 -8.038 1.00 92.25 85 ILE A N 1
ATOM 644 C CA . ILE A 1 85 ? 8.061 3.359 -6.643 1.00 92.25 85 ILE A CA 1
ATOM 645 C C . ILE A 1 85 ? 7.209 4.260 -5.746 1.00 92.25 85 ILE A C 1
ATOM 647 O O . ILE A 1 85 ? 6.687 3.798 -4.737 1.00 92.25 85 ILE A O 1
ATOM 651 N N . ILE A 1 86 ? 6.982 5.514 -6.136 1.00 93.31 86 ILE A N 1
ATOM 652 C CA . ILE A 1 86 ? 6.191 6.454 -5.331 1.00 93.31 86 ILE A CA 1
ATOM 653 C C . ILE A 1 86 ? 4.727 6.038 -5.242 1.00 93.31 86 ILE A C 1
ATOM 655 O O . ILE A 1 86 ? 4.164 6.045 -4.151 1.00 93.31 86 ILE A O 1
ATOM 659 N N . ILE A 1 87 ? 4.125 5.582 -6.343 1.00 93.44 87 ILE A N 1
ATOM 660 C CA . ILE A 1 87 ? 2.776 4.998 -6.301 1.00 93.44 87 ILE A CA 1
ATOM 661 C C . ILE A 1 87 ? 2.742 3.784 -5.364 1.00 93.44 87 ILE A C 1
ATOM 663 O O . ILE A 1 87 ? 1.803 3.640 -4.582 1.00 93.44 87 ILE A O 1
ATOM 667 N N . GLY A 1 88 ? 3.769 2.930 -5.398 1.00 94.19 88 GLY A N 1
ATOM 668 C CA . GLY A 1 88 ? 3.894 1.795 -4.484 1.00 94.19 88 GLY A CA 1
ATOM 669 C C . GLY A 1 88 ? 3.943 2.230 -3.017 1.00 94.19 88 GLY A C 1
ATOM 670 O O . GLY A 1 88 ? 3.192 1.696 -2.205 1.00 94.19 88 GLY A O 1
ATOM 671 N N . LEU A 1 89 ? 4.751 3.244 -2.685 1.00 94.94 89 LEU A N 1
ATOM 672 C CA . LEU A 1 89 ? 4.832 3.815 -1.334 1.00 94.94 89 LEU A CA 1
ATOM 673 C C . LEU A 1 89 ? 3.479 4.363 -0.878 1.00 94.94 89 LEU A C 1
ATOM 675 O O . LEU A 1 89 ? 3.011 3.995 0.195 1.00 94.94 89 LEU A O 1
ATOM 679 N N . LEU A 1 90 ? 2.824 5.186 -1.699 1.00 95.38 90 LEU A N 1
ATOM 680 C CA . LEU A 1 90 ? 1.510 5.751 -1.380 1.00 95.38 90 LEU A CA 1
ATOM 681 C C . LEU A 1 90 ? 0.464 4.650 -1.152 1.00 95.38 90 LEU A C 1
ATOM 683 O O . LEU A 1 90 ? -0.306 4.719 -0.199 1.00 95.38 90 LEU A O 1
ATOM 687 N N . THR A 1 91 ? 0.493 3.586 -1.960 1.00 95.69 91 THR A N 1
ATOM 688 C CA . THR A 1 91 ? -0.403 2.427 -1.808 1.00 95.69 91 THR A CA 1
ATOM 689 C C . THR A 1 91 ? -0.168 1.704 -0.477 1.00 95.69 91 THR A C 1
ATOM 691 O O . THR A 1 91 ? -1.125 1.356 0.218 1.00 95.69 91 THR A O 1
ATOM 694 N N . VAL A 1 92 ? 1.098 1.523 -0.082 1.00 96.25 92 VAL A N 1
ATOM 695 C CA . VAL A 1 92 ? 1.461 0.962 1.229 1.00 96.25 92 VAL A CA 1
ATOM 696 C C . VAL A 1 92 ? 0.968 1.867 2.361 1.00 96.25 92 VAL A C 1
ATOM 698 O O . VAL A 1 92 ? 0.362 1.368 3.308 1.00 96.25 92 VAL A O 1
ATOM 701 N N . LEU A 1 93 ? 1.166 3.186 2.260 1.00 95.19 93 LEU A N 1
ATOM 702 C CA . LEU A 1 93 ? 0.685 4.136 3.266 1.00 95.19 93 LEU A CA 1
ATOM 703 C C . LEU A 1 93 ? -0.840 4.087 3.411 1.00 95.19 93 LEU A C 1
ATOM 705 O O . LEU A 1 93 ? -1.330 4.036 4.534 1.00 95.19 93 LEU A O 1
ATOM 709 N N . SER A 1 94 ? -1.588 4.024 2.306 1.00 94.44 94 SER A N 1
ATOM 710 C CA . SER A 1 94 ? -3.050 3.887 2.346 1.00 94.44 94 SER A CA 1
ATOM 711 C C . SER A 1 94 ? -3.498 2.582 3.012 1.00 94.44 94 SER A C 1
ATOM 713 O O . SER A 1 94 ? -4.438 2.580 3.805 1.00 94.44 94 SER A O 1
ATOM 715 N N . GLY A 1 95 ? -2.816 1.465 2.732 1.00 93.56 95 GLY A N 1
ATOM 716 C CA . GLY A 1 95 ? -3.089 0.191 3.401 1.00 93.56 95 GLY A CA 1
ATOM 717 C C . GLY A 1 95 ? -2.830 0.256 4.907 1.00 93.56 95 GLY A C 1
ATOM 718 O O . GLY A 1 95 ? -3.644 -0.218 5.699 1.00 93.56 95 GLY A O 1
ATOM 719 N N . PHE A 1 96 ? -1.732 0.902 5.309 1.00 92.62 96 PHE A N 1
ATOM 720 C CA . PHE A 1 96 ? -1.418 1.148 6.713 1.00 92.62 96 PHE A CA 1
ATOM 721 C C . PHE A 1 96 ? -2.473 2.033 7.393 1.00 92.62 96 PHE A C 1
ATOM 723 O O . PHE A 1 96 ? -2.913 1.709 8.492 1.00 92.62 96 PHE A O 1
ATOM 730 N N . GLU A 1 97 ? -2.909 3.113 6.745 1.00 91.94 97 GLU A N 1
ATOM 731 C CA . GLU A 1 97 ? -3.897 4.052 7.284 1.00 91.94 97 GLU A CA 1
ATOM 732 C C . GLU A 1 97 ? -5.234 3.363 7.588 1.00 91.94 97 GLU A C 1
ATOM 734 O O . GLU A 1 97 ? -5.781 3.528 8.678 1.00 91.94 97 GLU A O 1
ATOM 739 N N . ILE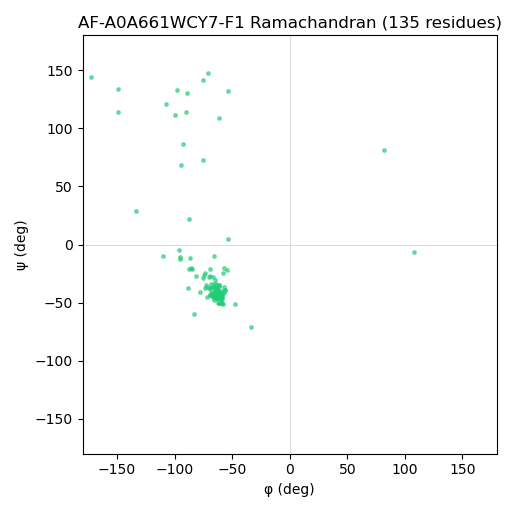 A 1 98 ? -5.708 2.505 6.676 1.00 91.38 98 ILE A N 1
ATOM 740 C CA . ILE A 1 98 ? -6.937 1.720 6.869 1.00 91.38 98 ILE A CA 1
ATOM 741 C C . ILE A 1 98 ? -6.816 0.783 8.072 1.00 91.38 98 ILE A C 1
ATOM 743 O O . ILE A 1 98 ? -7.753 0.689 8.864 1.00 91.38 98 ILE A O 1
ATOM 747 N N . LEU A 1 99 ? -5.686 0.084 8.222 1.00 90.00 99 LEU A N 1
ATOM 748 C CA . LEU A 1 99 ? -5.483 -0.825 9.353 1.00 90.00 99 LEU A CA 1
ATOM 749 C C . LEU A 1 99 ? -5.333 -0.058 10.667 1.00 90.00 99 LEU A C 1
ATOM 751 O O . LEU A 1 99 ? -5.931 -0.432 11.674 1.00 90.00 99 LEU A O 1
ATOM 755 N N . TYR A 1 100 ? -4.570 1.032 10.667 1.00 88.31 100 TYR A N 1
ATOM 756 C CA . TYR A 1 100 ? -4.309 1.813 11.870 1.00 88.31 100 TYR A CA 1
ATOM 757 C C . TYR A 1 100 ? -5.559 2.538 12.378 1.00 88.31 100 TYR A C 1
ATOM 759 O O . TYR A 1 100 ? -5.768 2.605 13.587 1.00 88.31 100 TYR A O 1
ATOM 767 N N . ALA A 1 101 ? -6.439 2.985 11.477 1.00 87.69 101 ALA A N 1
ATOM 768 C CA . ALA A 1 101 ? -7.725 3.581 11.839 1.00 87.69 101 ALA A CA 1
ATOM 769 C C . ALA A 1 101 ? -8.604 2.656 12.704 1.00 87.69 101 ALA A C 1
ATOM 771 O O . ALA A 1 101 ? -9.510 3.133 13.383 1.00 87.69 101 ALA A O 1
ATOM 772 N N . THR A 1 102 ? -8.338 1.343 12.695 1.00 85.06 102 THR A N 1
ATOM 773 C CA . THR A 1 102 ? -9.046 0.365 13.535 1.00 85.06 102 THR A CA 1
ATOM 774 C C . THR A 1 102 ? -8.461 0.203 14.937 1.00 85.06 102 THR A C 1
ATOM 776 O O . THR A 1 102 ? -9.163 -0.288 15.815 1.00 85.06 102 THR A O 1
ATOM 779 N N . LEU A 1 103 ? -7.199 0.593 15.154 1.00 82.50 103 LEU A N 1
ATOM 780 C CA . LEU A 1 103 ? -6.523 0.444 16.443 1.00 82.50 103 LEU A CA 1
ATOM 781 C C . LEU A 1 103 ? -6.865 1.600 17.377 1.00 82.50 103 LEU A C 1
ATOM 783 O O . LEU A 1 103 ? -7.428 1.383 18.443 1.00 82.50 103 LEU A O 1
ATOM 787 N N . GLU A 1 104 ? -6.556 2.828 16.969 1.00 73.81 104 GLU A N 1
ATOM 788 C CA . GLU A 1 104 ? -6.882 4.027 17.734 1.00 73.81 104 GLU A CA 1
ATOM 789 C C . GLU A 1 104 ? -7.120 5.204 16.785 1.00 73.81 104 GLU A C 1
ATOM 791 O O . GLU A 1 104 ? -6.326 5.472 15.879 1.00 73.81 104 GLU A O 1
ATOM 796 N N . ALA A 1 105 ? -8.202 5.953 17.018 1.00 72.62 105 ALA A N 1
ATOM 797 C CA . ALA A 1 105 ? -8.515 7.170 16.274 1.00 72.62 105 ALA A CA 1
ATOM 798 C C . ALA A 1 105 ? -7.607 8.331 16.725 1.00 72.62 105 ALA A C 1
ATOM 800 O O . ALA A 1 105 ? -8.030 9.251 17.424 1.00 72.62 105 ALA A O 1
ATOM 801 N N . SER A 1 106 ? -6.329 8.276 16.345 1.00 83.19 106 SER A N 1
ATOM 802 C CA . SER A 1 106 ? -5.354 9.326 16.640 1.00 83.19 106 SER A CA 1
ATOM 803 C C . SER A 1 106 ? -5.320 10.378 15.533 1.00 83.19 106 SER A C 1
ATOM 805 O O . SER A 1 106 ? -4.870 10.133 14.407 1.00 83.19 106 SER A O 1
ATOM 807 N N . VAL A 1 107 ? -5.742 11.597 15.879 1.00 87.25 107 VAL A N 1
ATOM 808 C CA . VAL A 1 107 ? -5.661 12.767 14.988 1.00 87.25 107 VAL A CA 1
ATOM 809 C C . VAL A 1 107 ? -4.207 13.074 14.618 1.00 87.25 107 VAL A C 1
ATOM 811 O O . VAL A 1 107 ? -3.927 13.460 13.486 1.00 87.25 107 VAL A O 1
ATOM 814 N N . LEU A 1 108 ? -3.265 12.847 15.540 1.00 90.12 108 LEU A N 1
ATOM 815 C CA . LEU A 1 108 ? -1.844 13.096 15.305 1.00 90.12 108 LEU A CA 1
ATOM 816 C C . LEU A 1 108 ? -1.266 12.146 14.251 1.00 90.12 108 LEU A C 1
ATOM 818 O O . LEU A 1 108 ? -0.575 12.602 13.343 1.00 90.12 108 LEU A O 1
ATOM 822 N N . MET A 1 109 ? -1.579 10.848 14.331 1.00 89.56 109 MET A N 1
ATOM 823 C CA . MET A 1 109 ? -1.100 9.883 13.336 1.00 89.56 109 MET A CA 1
ATOM 824 C C . MET A 1 109 ? -1.701 10.159 11.958 1.00 89.56 109 MET A C 1
ATOM 826 O O . MET A 1 109 ? -0.992 10.134 10.955 1.00 89.56 109 MET A O 1
ATOM 830 N N . THR A 1 110 ? -2.990 10.499 11.922 1.00 90.25 110 THR A N 1
ATOM 831 C CA . THR A 1 110 ? -3.675 10.905 10.688 1.00 90.25 110 THR A CA 1
ATOM 832 C C . THR A 1 110 ? -3.002 12.136 10.071 1.00 90.25 110 THR A C 1
ATOM 834 O O . THR A 1 110 ? -2.708 12.154 8.879 1.00 90.25 110 THR A O 1
ATOM 837 N N . GLY A 1 111 ? -2.670 13.145 10.884 1.00 91.56 111 GLY A N 1
ATOM 838 C CA . GLY A 1 111 ? -1.937 14.330 10.433 1.00 91.56 111 GLY A CA 1
ATOM 839 C C . GLY A 1 111 ? -0.530 14.014 9.917 1.00 91.56 111 GLY A C 1
ATOM 840 O O . GLY A 1 111 ? -0.127 14.533 8.878 1.00 91.56 111 GLY A O 1
ATOM 841 N N . LEU A 1 112 ? 0.209 13.127 10.592 1.00 93.56 112 LEU A N 1
ATOM 842 C CA . LEU A 1 112 ? 1.539 12.696 10.154 1.00 93.56 112 LEU A CA 1
ATOM 843 C C . LEU A 1 112 ? 1.480 11.945 8.816 1.00 93.56 112 LEU A C 1
ATOM 845 O O . LEU A 1 112 ? 2.265 12.234 7.915 1.00 93.56 112 LEU A O 1
ATOM 849 N N . LEU A 1 113 ? 0.537 11.012 8.665 1.00 92.50 113 LEU A N 1
ATOM 850 C CA . LEU A 1 113 ? 0.324 10.288 7.410 1.00 92.50 113 LEU A CA 1
ATOM 851 C C . LEU A 1 113 ? -0.101 11.223 6.280 1.00 92.50 113 LEU A C 1
ATOM 853 O O . LEU A 1 113 ? 0.384 11.073 5.161 1.00 92.50 113 LEU A O 1
ATOM 857 N N . ALA A 1 114 ? -0.938 12.225 6.561 1.00 92.94 114 ALA A N 1
ATOM 858 C CA . ALA A 1 114 ? -1.289 13.249 5.583 1.00 92.94 114 ALA A CA 1
ATOM 859 C C . ALA A 1 114 ? -0.048 14.024 5.108 1.00 92.94 114 ALA A C 1
ATOM 861 O O . ALA A 1 114 ? 0.144 14.198 3.904 1.00 92.94 114 ALA A O 1
ATOM 862 N N . ILE A 1 115 ? 0.838 14.423 6.030 1.00 95.62 115 ILE A N 1
ATOM 863 C CA . ILE A 1 115 ? 2.113 15.073 5.689 1.00 95.62 115 ILE A CA 1
ATOM 864 C C . ILE A 1 115 ? 2.988 14.145 4.837 1.00 95.62 115 ILE A C 1
ATOM 866 O O . ILE A 1 115 ? 3.549 14.599 3.841 1.00 95.62 115 ILE A O 1
ATOM 870 N N . LEU A 1 116 ? 3.086 12.855 5.176 1.00 94.94 116 LEU A N 1
ATOM 871 C CA . LEU A 1 116 ? 3.855 11.888 4.385 1.00 94.94 116 LEU A CA 1
ATOM 872 C C . LEU A 1 116 ? 3.273 11.688 2.981 1.00 94.94 116 LEU A C 1
ATOM 874 O O . LEU A 1 116 ? 4.031 11.687 2.014 1.00 94.94 116 LEU A O 1
ATOM 878 N N . ASN A 1 117 ? 1.951 11.572 2.846 1.00 94.12 117 ASN A N 1
ATOM 879 C CA . ASN A 1 117 ? 1.285 11.458 1.547 1.00 94.12 117 ASN A CA 1
ATOM 880 C C . ASN A 1 117 ? 1.573 12.681 0.665 1.00 94.12 117 ASN A C 1
ATOM 882 O O . ASN A 1 117 ? 1.962 12.529 -0.493 1.00 94.12 117 ASN A O 1
ATOM 886 N N . ILE A 1 118 ? 1.457 13.891 1.222 1.00 95.62 118 ILE A N 1
ATOM 887 C CA . ILE A 1 118 ? 1.787 15.133 0.509 1.00 95.62 118 ILE A CA 1
ATOM 888 C C . ILE A 1 118 ? 3.281 15.175 0.158 1.00 95.62 118 ILE A C 1
ATOM 890 O O . ILE A 1 118 ? 3.635 15.503 -0.973 1.00 95.62 118 ILE A O 1
ATOM 894 N N . GLY A 1 119 ? 4.160 14.806 1.093 1.00 95.25 119 GLY A N 1
ATOM 895 C CA . GLY A 1 119 ? 5.608 14.782 0.889 1.00 95.25 119 GLY A CA 1
ATOM 896 C C . GLY A 1 119 ? 6.034 13.821 -0.222 1.00 95.25 119 GLY A C 1
ATOM 897 O O . GLY A 1 119 ? 6.818 14.198 -1.091 1.00 95.25 119 GLY A O 1
ATOM 898 N N . PHE A 1 120 ? 5.478 12.608 -0.254 1.00 93.50 120 PHE A N 1
ATOM 899 C CA . PHE A 1 120 ? 5.748 11.639 -1.316 1.00 93.50 120 PHE A CA 1
ATOM 900 C C . PHE A 1 120 ? 5.148 12.053 -2.659 1.00 93.50 120 PHE A C 1
ATOM 902 O O . PHE A 1 120 ? 5.804 11.884 -3.686 1.00 93.50 120 PHE A O 1
ATOM 909 N N . ALA A 1 121 ? 3.952 12.645 -2.674 1.00 91.75 121 ALA A N 1
ATOM 910 C CA . ALA A 1 121 ? 3.379 13.205 -3.894 1.00 91.75 121 ALA A CA 1
ATOM 911 C C . ALA A 1 121 ? 4.260 14.333 -4.463 1.00 91.75 121 ALA A C 1
ATOM 913 O O . ALA A 1 121 ? 4.529 14.364 -5.665 1.00 91.75 121 ALA A O 1
ATOM 914 N N . PHE A 1 122 ? 4.774 15.213 -3.599 1.00 93.19 122 PHE A N 1
ATOM 915 C CA . PHE A 1 122 ? 5.690 16.282 -3.991 1.00 93.19 122 PHE A CA 1
ATOM 916 C C . PHE A 1 122 ? 7.032 15.739 -4.498 1.00 93.19 122 PHE A C 1
ATOM 918 O O . PHE A 1 122 ? 7.498 16.150 -5.559 1.00 93.19 122 PHE A O 1
ATOM 925 N N . LEU A 1 123 ? 7.620 14.763 -3.797 1.00 93.00 123 LEU A N 1
ATOM 926 C CA . LEU A 1 123 ? 8.815 14.048 -4.256 1.00 93.00 123 LEU A CA 1
ATOM 927 C C . LEU A 1 123 ? 8.596 13.409 -5.631 1.00 93.00 123 LEU A C 1
ATOM 929 O O . LEU A 1 123 ? 9.488 13.456 -6.471 1.00 93.00 123 LEU A O 1
ATOM 933 N N . GLY A 1 124 ? 7.409 12.858 -5.893 1.00 89.00 124 GLY A N 1
ATOM 934 C CA . GLY A 1 124 ? 7.080 12.260 -7.188 1.00 89.00 124 GLY A CA 1
ATOM 935 C C . GLY A 1 124 ? 6.985 13.270 -8.309 1.00 89.00 124 GLY A C 1
ATOM 936 O O . GLY A 1 124 ? 7.562 13.049 -9.372 1.00 89.00 124 GLY A O 1
ATOM 937 N N . ALA A 1 125 ? 6.334 14.403 -8.054 1.00 90.50 125 ALA A N 1
ATOM 938 C CA . ALA A 1 125 ? 6.310 15.516 -8.994 1.00 90.50 125 ALA A CA 1
ATOM 939 C C . ALA A 1 125 ? 7.727 16.047 -9.277 1.00 90.50 125 ALA A C 1
ATOM 941 O O . ALA A 1 125 ? 8.070 16.302 -10.430 1.00 90.50 125 ALA A O 1
ATOM 942 N N . TYR A 1 126 ? 8.569 16.153 -8.245 1.00 91.56 126 TYR A N 1
ATOM 943 C CA . TYR A 1 126 ? 9.954 16.594 -8.388 1.00 91.56 126 TYR A CA 1
ATOM 944 C C . TYR A 1 126 ? 10.804 15.610 -9.200 1.00 91.56 126 TYR A C 1
ATOM 946 O O . TYR A 1 126 ? 11.489 16.031 -10.127 1.00 91.56 126 TYR A O 1
ATOM 954 N N . LEU A 1 127 ? 10.745 14.307 -8.900 1.00 88.56 127 LEU A N 1
ATOM 955 C CA . LEU A 1 127 ? 11.508 13.292 -9.637 1.00 88.56 127 LEU A CA 1
ATOM 956 C C . LEU A 1 127 ? 11.084 13.213 -11.104 1.00 88.56 127 LEU A C 1
ATOM 958 O O . LEU A 1 127 ? 11.942 13.091 -11.971 1.00 88.56 127 LEU A O 1
ATOM 962 N N . LEU A 1 128 ? 9.785 13.336 -11.383 1.00 87.06 128 LEU A N 1
ATOM 963 C CA . LEU A 1 128 ? 9.278 13.449 -12.748 1.00 87.06 128 LEU A CA 1
ATOM 964 C C . LEU A 1 128 ? 9.874 14.658 -13.466 1.00 87.06 128 LEU A C 1
ATOM 966 O O . LEU A 1 128 ? 10.395 14.523 -14.571 1.00 87.06 128 LEU A O 1
ATOM 970 N N . MET A 1 129 ? 9.824 15.833 -12.840 1.00 88.94 129 MET A N 1
ATOM 971 C CA . MET A 1 129 ? 10.398 17.045 -13.418 1.00 88.94 129 MET A CA 1
ATOM 972 C C . MET A 1 129 ? 11.901 16.878 -13.681 1.00 88.94 129 MET A C 1
ATOM 974 O O . MET A 1 129 ? 12.362 17.180 -14.775 1.00 88.94 129 MET A O 1
ATOM 978 N N . ALA A 1 130 ? 12.648 16.347 -12.711 1.00 86.50 130 ALA A N 1
ATOM 979 C CA . ALA A 1 130 ? 14.084 16.118 -12.830 1.00 86.50 130 ALA A CA 1
ATOM 980 C C . ALA A 1 130 ? 14.422 15.150 -13.975 1.00 86.50 130 ALA A C 1
ATOM 982 O O . ALA A 1 130 ? 15.282 15.467 -14.790 1.00 86.50 130 ALA A O 1
ATOM 983 N N . SER A 1 131 ? 13.693 14.034 -14.100 1.00 82.00 131 SER A N 1
ATOM 984 C CA . SER A 1 131 ? 13.907 13.074 -15.193 1.00 82.00 131 SER A CA 1
ATOM 985 C C . SER A 1 131 ? 13.664 13.678 -16.582 1.00 82.00 131 SER A C 1
ATOM 987 O O . SER A 1 131 ? 14.421 13.409 -17.505 1.00 82.00 131 SER A O 1
ATOM 989 N N . ASN A 1 132 ? 12.671 14.568 -16.724 1.00 80.25 132 ASN A N 1
ATOM 990 C CA . ASN A 1 132 ? 12.399 15.244 -17.998 1.00 80.25 132 ASN A CA 1
ATOM 991 C C . ASN A 1 132 ? 13.486 16.271 -18.370 1.00 80.25 132 ASN A C 1
ATOM 993 O O . ASN A 1 132 ? 13.691 16.547 -19.549 1.00 80.25 132 ASN A O 1
ATOM 997 N N . LEU A 1 133 ? 14.167 16.861 -17.381 1.00 79.88 133 LEU A N 1
ATOM 998 C CA . LEU A 1 133 ? 15.253 17.818 -17.619 1.00 79.88 133 LEU A CA 1
ATOM 999 C C . LEU A 1 133 ? 16.549 17.132 -18.069 1.00 79.88 133 LEU A C 1
ATOM 1001 O O . LEU A 1 133 ? 17.319 17.740 -18.801 1.00 79.88 133 LEU A O 1
ATOM 1005 N N . GLU A 1 134 ? 16.783 15.882 -17.665 1.00 71.12 134 GLU A N 1
ATOM 1006 C CA . GLU A 1 134 ? 17.932 15.087 -18.124 1.00 71.12 134 GLU A CA 1
ATOM 1007 C C . GLU A 1 134 ? 17.772 14.597 -19.577 1.00 71.12 134 GLU A C 1
ATOM 1009 O O . GLU A 1 134 ? 18.769 14.350 -20.253 1.00 71.12 134 GLU A O 1
ATOM 1014 N N . GLU A 1 135 ? 16.537 14.479 -20.078 1.00 62.34 135 GLU A N 1
ATOM 1015 C CA . GLU A 1 135 ? 16.241 14.029 -21.449 1.00 62.34 135 GLU A CA 1
ATOM 1016 C C . GLU A 1 135 ? 16.246 15.155 -22.500 1.00 62.34 135 GLU A C 1
ATOM 1018 O O . GLU A 1 135 ? 16.265 14.867 -23.700 1.00 62.34 135 GLU A O 1
ATOM 1023 N N . SER A 1 136 ? 16.266 16.428 -22.089 1.00 52.50 136 SER A N 1
ATOM 1024 C CA . SER A 1 136 ? 16.355 17.57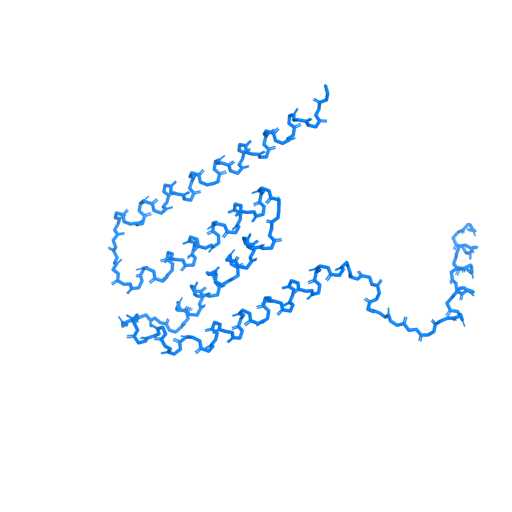2 -23.005 1.00 52.50 136 SER A CA 1
ATOM 1025 C C . SER A 1 136 ? 17.806 18.089 -23.074 1.00 52.50 136 SER A C 1
ATOM 1027 O O . SER A 1 136 ? 18.278 18.623 -22.070 1.00 52.50 136 SER A O 1
ATOM 1029 N N . PRO A 1 137 ? 18.522 17.936 -24.211 1.00 48.03 137 PRO A N 1
ATOM 1030 C CA . PRO A 1 137 ? 19.907 18.396 -24.370 1.00 48.03 137 PRO A CA 1
ATOM 1031 C C . PRO A 1 137 ? 20.056 19.923 -24.375 1.00 48.03 137 PRO A C 1
ATOM 1033 O O . PRO A 1 137 ? 19.086 20.622 -24.758 1.00 48.03 137 PRO A O 1
#

pLDDT: mean 83.44, std 14.01, range [48.03, 96.38]

Radius of gyration: 22.63 Å; Cα contacts (8 Å, |Δi|>4): 100; chains: 1; bounding box: 34×42×71 Å

Secondary structure (DSSP, 8-state):
-HHHHHHHHHHHHHTT----TTTTS-HHHHHHHHHHHHHHHHHHHHHHHHHHHSTT--HHHHHHHHHHHHHHHHHHHH--SHHHHHHHHHHHHHHHHHHHTTT---HHHHHHHHHHHHHHHHHHHHHHHHHHHHS--

Foldseek 3Di:
DVVVVVVVVVVVVVVPDPDDPPPPDDPLVVVLVVQLVVLLVVLVVCLVVVCVVLPQDDSVLSSQLSSLLSNLVSQCVSDPDLLSNLVSVLSNLVSVVSSVCSVDVDPVVVVVSVVVNVVSVVVNVVVVVVVVVVVPD

Mean predicted aligned error: 11.43 Å

Sequence (137 aa):
MASAVLFLTYQNMIEAEPESWFAANPPGTAFKGFAALLVGLSVYSLVPLALRWFLGATSQQVLGGLWLLGLGLLQLILSRDSLRIIIGLLTVLSGFEILYATLEASVLMTGLLAILNIGFAFLGAYLLMASNLEESP